Protein AF-J2ZTN1-F1 (afdb_monomer_lite)

Secondary structure (DSSP, 8-state):
-HHHHTTSPEEEEPPPEEES-SS-EEEEEEEGGGTEEEEEEEEETTS-HHHHHHHHHHHHHHHHHHH-SSPPEEEESSGGGHHHHTTS--SEEEE---------S----S-------

Radius of gyration: 18.34 Å; chains: 1; bounding box: 41×56×36 Å

Foldseek 3Di:
DLVCLVPDQAEAEDDEDEDCDPAKDWDWDDDVVSSYIYIHIYDHPPDDPVRRLVRLLVRVVVCCVPPNPDAAEAEDQDPSCVSSVPVGRHPYYHYDPPPPDPPPDDPDPPPPDDDDD

Sequence (117 aa):
MRRFAAERVVFYWEEAIPCDHPIPYLEYHPFPADKMIALRPRVPHWWGAAAREKALAELLAMLIATSVRTTPVLWFYTPMMFGIARQVKAQTIVYDAWTNCRPFASPTPCCSNAKPN

Structure (mmCIF, N/CA/C/O backbone):
data_AF-J2ZTN1-F1
#
_entry.id   AF-J2ZTN1-F1
#
loop_
_atom_site.group_PDB
_atom_sit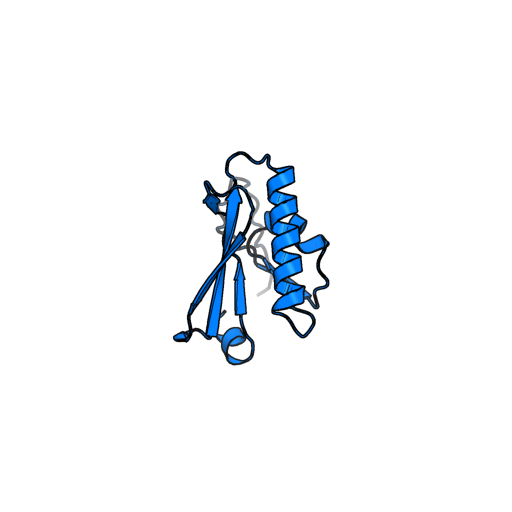e.id
_atom_site.type_symbol
_atom_site.label_atom_id
_atom_site.label_alt_id
_atom_site.label_comp_id
_atom_site.label_asym_id
_atom_site.label_entity_id
_atom_site.label_seq_id
_atom_site.pdbx_PDB_ins_code
_atom_site.Cartn_x
_atom_site.Cartn_y
_atom_site.Cartn_z
_atom_site.occupancy
_atom_site.B_iso_or_equiv
_atom_site.auth_seq_id
_atom_site.auth_comp_id
_atom_site.auth_asym_id
_atom_site.auth_atom_id
_atom_site.pdbx_PDB_model_num
ATOM 1 N N . MET A 1 1 ? -5.499 13.052 11.464 1.00 58.03 1 MET A N 1
ATOM 2 C CA . MET A 1 1 ? -5.576 11.571 11.506 1.00 58.03 1 MET A CA 1
ATOM 3 C C . MET A 1 1 ? -5.910 10.965 12.873 1.00 58.03 1 MET A C 1
ATOM 5 O O . MET A 1 1 ? -6.709 10.039 12.895 1.00 58.03 1 MET A O 1
ATOM 9 N N . ARG A 1 2 ? -5.397 11.475 14.009 1.00 59.34 2 ARG A N 1
ATOM 10 C CA . ARG A 1 2 ? -5.631 10.891 15.357 1.00 59.34 2 ARG A CA 1
ATOM 11 C C . ARG A 1 2 ? -7.097 10.613 15.733 1.00 59.34 2 ARG A C 1
ATOM 13 O O . ARG A 1 2 ? -7.378 9.595 16.349 1.00 59.34 2 ARG A O 1
ATOM 20 N N . ARG A 1 3 ? -8.037 11.478 15.330 1.00 63.56 3 ARG A N 1
ATOM 21 C CA . ARG A 1 3 ? -9.480 11.271 15.573 1.00 63.56 3 ARG A CA 1
ATOM 22 C C . ARG A 1 3 ? -10.039 10.016 14.886 1.00 63.56 3 ARG A C 1
ATOM 24 O O . ARG A 1 3 ? -10.860 9.336 15.477 1.00 63.56 3 ARG A O 1
ATOM 31 N N . PHE A 1 4 ? -9.567 9.681 13.684 1.00 61.19 4 PHE A N 1
ATOM 32 C CA . PHE A 1 4 ? -10.000 8.477 12.959 1.00 61.19 4 PHE A CA 1
ATOM 33 C C . PHE A 1 4 ? -9.334 7.211 13.497 1.00 61.19 4 PHE A C 1
ATOM 35 O O . PHE A 1 4 ? -9.977 6.167 13.582 1.00 61.19 4 PHE A O 1
ATOM 42 N N . ALA A 1 5 ? -8.075 7.331 13.926 1.00 62.97 5 ALA A N 1
ATOM 43 C CA . ALA A 1 5 ? -7.334 6.242 1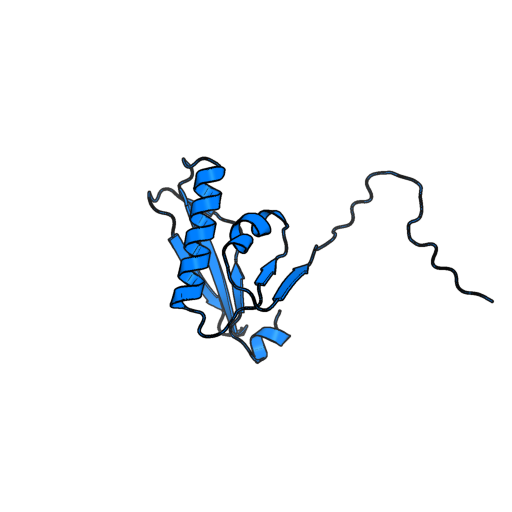4.552 1.00 62.97 5 ALA A CA 1
ATOM 44 C C . ALA A 1 5 ? -7.934 5.799 15.899 1.00 62.97 5 ALA A C 1
ATOM 46 O O . ALA A 1 5 ? -7.691 4.686 16.356 1.00 62.97 5 ALA A O 1
ATOM 47 N N . ALA A 1 6 ? -8.760 6.639 16.535 1.00 65.75 6 ALA A N 1
ATOM 48 C CA . ALA A 1 6 ? -9.463 6.279 17.763 1.00 65.75 6 ALA A CA 1
ATOM 49 C C . ALA A 1 6 ? -10.455 5.116 17.563 1.00 65.75 6 ALA A C 1
ATOM 51 O O . ALA A 1 6 ? -10.546 4.255 18.441 1.00 65.75 6 ALA A O 1
ATOM 52 N N . GLU A 1 7 ? -11.139 5.076 16.412 1.00 73.44 7 GLU A N 1
ATOM 53 C CA . GLU A 1 7 ? -12.230 4.135 16.107 1.00 73.44 7 GLU A CA 1
ATOM 54 C C . GLU A 1 7 ? -11.861 3.067 15.069 1.00 73.44 7 GLU A C 1
ATOM 56 O O . GLU A 1 7 ? -12.496 2.015 15.014 1.00 73.44 7 GLU A O 1
ATOM 61 N N . ARG A 1 8 ? -10.876 3.336 14.206 1.00 75.38 8 ARG A N 1
ATOM 62 C CA . ARG A 1 8 ? -10.511 2.470 13.077 1.00 75.38 8 ARG A CA 1
ATOM 63 C C . ARG A 1 8 ? -9.000 2.319 12.984 1.00 75.38 8 ARG A C 1
ATOM 65 O O . ARG A 1 8 ? -8.257 3.226 13.341 1.00 75.38 8 ARG A O 1
ATOM 72 N N . VAL A 1 9 ? -8.550 1.184 12.453 1.00 80.00 9 VAL A N 1
ATOM 73 C CA . VAL A 1 9 ? -7.137 0.993 12.105 1.00 80.00 9 VAL A CA 1
ATOM 74 C C . VAL A 1 9 ? -6.805 1.890 10.918 1.00 80.00 9 VAL A C 1
ATOM 76 O O . VAL A 1 9 ? -7.481 1.833 9.889 1.00 80.00 9 VAL A O 1
ATOM 79 N N . VAL A 1 10 ? -5.773 2.719 11.064 1.00 84.31 10 VAL A N 1
ATOM 80 C CA . VAL A 1 10 ? -5.315 3.625 10.006 1.00 84.31 10 VAL A CA 1
ATOM 81 C C . VAL A 1 10 ? -4.050 3.061 9.374 1.00 84.31 10 VAL A C 1
ATOM 83 O O . VAL A 1 10 ? -3.031 2.912 10.046 1.00 84.31 10 VAL A O 1
ATOM 86 N N . PHE A 1 11 ? -4.114 2.787 8.073 1.00 86.56 11 PHE A N 1
ATOM 87 C CA . PHE A 1 11 ? -2.942 2.509 7.249 1.00 86.56 11 PHE A CA 1
ATOM 88 C C . PHE A 1 11 ? -2.501 3.796 6.556 1.00 86.56 11 PHE A C 1
ATOM 90 O O . PHE A 1 11 ? -3.295 4.430 5.863 1.00 86.56 11 PHE A O 1
ATOM 97 N N . TYR A 1 12 ? -1.245 4.182 6.745 1.00 86.31 12 TYR A N 1
ATOM 98 C CA . TYR A 1 12 ? -0.661 5.362 6.122 1.00 86.31 12 TYR A CA 1
ATOM 99 C C . TYR A 1 12 ? 0.314 4.943 5.036 1.00 86.31 12 TYR A C 1
ATOM 101 O O . TYR A 1 12 ? 1.326 4.317 5.327 1.00 86.31 12 TYR A O 1
ATOM 109 N N . TRP A 1 13 ? -0.002 5.265 3.789 1.00 87.00 13 TRP A N 1
ATOM 110 C CA . TRP A 1 13 ? 0.812 4.887 2.642 1.00 87.00 13 TRP A CA 1
ATOM 111 C C . TRP A 1 13 ? 1.845 5.974 2.336 1.00 87.00 13 TRP A C 1
ATOM 113 O O . TRP A 1 13 ? 1.481 7.083 1.946 1.00 87.00 13 TRP A O 1
ATOM 123 N N . GLU A 1 14 ? 3.126 5.659 2.515 1.00 87.06 14 GLU A N 1
ATOM 124 C CA . GLU A 1 14 ? 4.239 6.565 2.228 1.00 87.06 14 GLU A CA 1
ATOM 125 C C . GLU A 1 14 ? 4.662 6.531 0.749 1.00 87.06 14 GLU A C 1
ATOM 127 O O . GLU A 1 14 ? 4.239 5.680 -0.040 1.00 87.06 14 GLU A O 1
ATOM 132 N N . GLU A 1 15 ? 5.522 7.475 0.363 1.00 85.50 15 GLU A N 1
ATOM 133 C CA . GLU A 1 15 ? 6.143 7.478 -0.958 1.00 85.50 15 GLU A CA 1
ATOM 134 C C . GLU A 1 15 ? 6.983 6.209 -1.170 1.00 85.50 15 GLU A C 1
ATOM 136 O O . GLU A 1 15 ? 7.683 5.739 -0.272 1.00 85.50 15 GLU A O 1
ATOM 141 N N . ALA A 1 16 ? 6.907 5.645 -2.376 1.00 86.75 16 ALA A N 1
ATOM 142 C CA . ALA A 1 16 ? 7.639 4.434 -2.712 1.00 86.75 16 ALA A CA 1
ATOM 143 C C . ALA A 1 16 ? 9.155 4.684 -2.723 1.00 86.75 16 ALA A C 1
ATOM 145 O O . ALA A 1 16 ? 9.645 5.553 -3.450 1.00 86.75 16 ALA A O 1
ATOM 146 N N . ILE A 1 17 ? 9.890 3.881 -1.956 1.00 89.75 17 ILE A N 1
ATOM 147 C CA . ILE A 1 17 ? 11.336 4.010 -1.791 1.00 89.75 17 ILE A CA 1
ATOM 148 C C . ILE A 1 17 ? 12.035 3.022 -2.737 1.00 89.75 17 ILE A C 1
ATOM 150 O O . ILE A 1 17 ? 11.679 1.838 -2.746 1.00 89.75 17 ILE A O 1
ATOM 154 N N . PRO A 1 18 ? 13.032 3.468 -3.523 1.00 89.81 18 PRO A N 1
ATOM 155 C CA . PRO A 1 18 ? 13.835 2.570 -4.344 1.00 89.81 18 PRO A CA 1
ATOM 156 C C . PRO A 1 18 ? 14.538 1.503 -3.490 1.00 89.81 18 PRO A C 1
ATOM 158 O O . PRO A 1 18 ? 14.989 1.793 -2.379 1.00 89.81 18 PRO A O 1
ATOM 161 N N . CYS A 1 19 ? 14.636 0.276 -3.997 1.00 92.00 19 CYS A N 1
ATOM 162 C CA . CYS A 1 19 ? 15.358 -0.812 -3.336 1.00 92.00 19 CYS A CA 1
ATOM 163 C C . CYS A 1 19 ? 16.155 -1.674 -4.320 1.00 92.00 19 CYS A C 1
ATOM 165 O O . CYS A 1 19 ? 15.844 -1.707 -5.511 1.00 92.00 19 CYS A O 1
ATOM 167 N N . ASP A 1 20 ? 17.114 -2.435 -3.782 1.00 92.38 20 ASP A N 1
ATOM 168 C CA . ASP A 1 20 ? 17.936 -3.402 -4.527 1.00 92.38 20 ASP A CA 1
ATOM 169 C C . ASP A 1 20 ? 17.332 -4.820 -4.572 1.00 92.38 20 ASP A C 1
ATOM 171 O O . ASP A 1 20 ? 17.958 -5.775 -5.027 1.00 92.38 20 ASP A O 1
ATOM 175 N N . HIS A 1 21 ? 16.101 -4.986 -4.082 1.00 91.81 21 HIS A N 1
ATOM 176 C CA . HIS A 1 21 ? 15.384 -6.258 -4.137 1.00 91.81 21 HIS A CA 1
ATOM 177 C C . HIS A 1 21 ? 14.684 -6.424 -5.496 1.00 91.81 21 HIS A C 1
ATOM 179 O O . HIS A 1 21 ? 14.152 -5.439 -5.999 1.00 91.81 21 HIS A O 1
ATOM 185 N N . PRO A 1 22 ? 14.625 -7.633 -6.092 1.00 89.25 22 PRO A N 1
ATOM 186 C CA . PRO A 1 22 ? 14.022 -7.832 -7.412 1.00 89.25 22 PRO A CA 1
ATOM 187 C C . PRO A 1 22 ? 12.493 -7.802 -7.450 1.00 89.25 22 PRO A C 1
ATOM 189 O O . PRO A 1 22 ? 11.920 -7.705 -8.535 1.00 89.25 22 PRO A O 1
ATOM 192 N N . ILE A 1 23 ? 11.833 -7.885 -6.296 1.00 92.56 23 ILE A N 1
ATOM 193 C CA . ILE A 1 23 ? 10.375 -7.950 -6.179 1.00 92.56 23 ILE A CA 1
ATOM 194 C C . ILE A 1 23 ? 9.894 -6.735 -5.371 1.00 92.56 23 ILE A C 1
ATOM 196 O O . ILE A 1 23 ? 10.530 -6.374 -4.383 1.00 92.56 23 ILE A O 1
ATOM 200 N N . PRO A 1 24 ? 8.790 -6.075 -5.750 1.00 93.38 24 PRO A N 1
ATOM 201 C CA . PRO A 1 24 ? 8.208 -5.023 -4.930 1.00 93.38 24 PRO A CA 1
ATOM 202 C C . PRO A 1 24 ? 7.585 -5.611 -3.654 1.00 93.38 24 PRO A C 1
ATOM 204 O O . PRO A 1 24 ? 6.916 -6.642 -3.698 1.00 93.38 24 PRO A O 1
ATOM 207 N N . TYR A 1 25 ? 7.778 -4.954 -2.513 1.00 93.56 25 TYR A N 1
ATOM 208 C CA . TYR A 1 25 ? 7.229 -5.407 -1.230 1.00 93.56 25 TYR A CA 1
ATOM 209 C C . TYR A 1 25 ? 6.824 -4.236 -0.335 1.00 93.56 25 TYR A C 1
ATOM 211 O O . TYR A 1 25 ? 7.146 -3.078 -0.605 1.00 93.56 25 TYR A O 1
ATOM 219 N N . LEU A 1 26 ? 6.086 -4.540 0.733 1.00 93.69 26 LEU A N 1
ATOM 220 C CA . LEU A 1 26 ? 5.556 -3.549 1.661 1.00 93.69 26 LEU A CA 1
ATOM 221 C C . LEU A 1 26 ? 6.178 -3.726 3.045 1.00 93.69 26 LEU A C 1
ATOM 223 O O . LEU A 1 26 ? 6.079 -4.797 3.642 1.00 93.69 26 LEU A O 1
ATOM 227 N N . GLU A 1 27 ? 6.796 -2.672 3.570 1.00 93.44 27 GLU A N 1
ATOM 228 C CA . GLU A 1 27 ? 7.259 -2.652 4.958 1.00 93.44 27 GLU A CA 1
ATOM 229 C C . GLU A 1 27 ? 6.178 -2.093 5.879 1.00 93.44 27 GLU A C 1
ATOM 231 O O . GLU A 1 27 ? 5.618 -1.026 5.613 1.00 93.44 27 GLU A O 1
ATOM 236 N N . TYR A 1 28 ? 5.934 -2.794 6.986 1.00 92.62 28 TYR A N 1
ATOM 237 C CA . TYR A 1 28 ? 4.969 -2.412 8.011 1.00 92.62 28 TYR A CA 1
ATOM 238 C C . TYR A 1 28 ? 5.695 -1.783 9.198 1.00 92.62 28 TYR A C 1
ATOM 240 O O . TYR A 1 28 ? 6.473 -2.442 9.884 1.00 92.62 28 TYR A O 1
ATOM 248 N N . HIS A 1 29 ? 5.393 -0.517 9.466 1.00 91.00 29 HIS A N 1
ATOM 249 C CA . HIS A 1 29 ? 5.925 0.246 10.591 1.00 91.00 29 HIS A CA 1
ATOM 250 C C . HIS A 1 29 ? 4.766 0.609 11.531 1.00 91.00 29 HIS A C 1
ATOM 252 O O . HIS A 1 29 ? 4.090 1.621 11.319 1.00 91.00 29 HIS A O 1
ATOM 258 N N . PRO A 1 30 ? 4.449 -0.241 12.526 1.00 89.38 30 PRO A N 1
ATOM 259 C CA . PRO A 1 30 ? 3.354 0.019 13.451 1.00 89.38 30 PRO A CA 1
ATOM 260 C C . PRO A 1 30 ? 3.716 1.132 14.442 1.00 89.38 30 PRO A C 1
ATOM 262 O O . PRO A 1 30 ? 4.784 1.125 15.048 1.00 89.38 30 PRO A O 1
ATOM 265 N N . PHE A 1 31 ? 2.770 2.040 14.671 1.00 87.50 31 PHE A N 1
ATOM 266 C CA . PHE A 1 31 ? 2.802 3.084 15.695 1.00 87.50 31 PHE A CA 1
ATOM 267 C C . PHE A 1 31 ? 1.635 2.858 16.669 1.00 87.50 31 PHE A C 1
ATOM 269 O O . PHE A 1 31 ? 0.561 3.450 16.507 1.00 87.50 31 PHE A O 1
ATOM 276 N N . PRO A 1 32 ? 1.802 1.987 17.686 1.00 83.25 32 PRO A N 1
ATOM 277 C CA . PRO A 1 32 ? 0.708 1.594 18.576 1.00 83.25 32 PRO A CA 1
ATOM 278 C C . PRO A 1 32 ? 0.099 2.768 19.349 1.00 83.25 32 PRO A C 1
ATOM 280 O O . PRO A 1 32 ? -1.116 2.811 19.533 1.00 83.25 32 PRO A O 1
ATOM 283 N N . ALA A 1 33 ? 0.927 3.739 19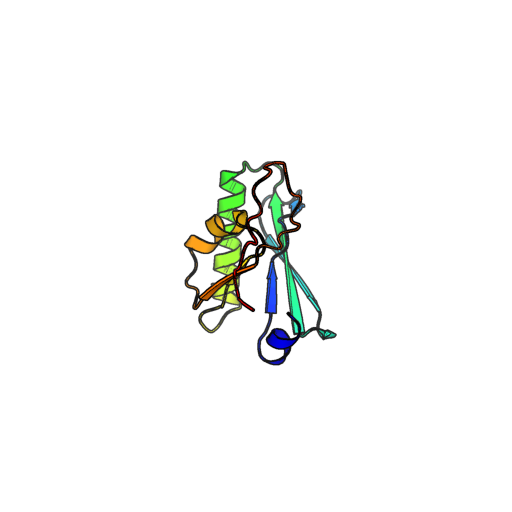.751 1.00 82.12 33 ALA A N 1
ATOM 284 C CA . ALA A 1 33 ? 0.491 4.926 20.490 1.00 82.12 33 ALA A CA 1
ATOM 285 C C . ALA A 1 33 ? -0.525 5.778 19.708 1.00 82.12 33 ALA A C 1
ATOM 287 O O . ALA A 1 33 ? -1.435 6.354 20.300 1.00 82.12 33 ALA A O 1
ATOM 288 N N . ASP A 1 34 ? -0.407 5.810 18.378 1.00 78.94 34 ASP A N 1
ATOM 289 C CA . ASP A 1 34 ? -1.290 6.562 17.485 1.00 78.94 34 ASP A CA 1
ATOM 290 C C . ASP A 1 34 ? -2.312 5.663 16.762 1.00 78.94 34 ASP A C 1
ATOM 292 O O . ASP A 1 34 ? -3.034 6.157 15.897 1.00 78.94 34 ASP A O 1
ATOM 296 N N . LYS A 1 35 ? -2.392 4.361 17.103 1.00 82.62 35 LYS A N 1
ATOM 297 C CA . LYS A 1 35 ? -3.252 3.345 16.452 1.00 82.62 35 LYS A CA 1
ATOM 298 C C . LYS A 1 35 ? -3.143 3.353 14.918 1.00 82.62 35 LYS A C 1
ATOM 300 O O . LYS A 1 35 ? -4.128 3.205 14.190 1.00 82.62 35 LYS A O 1
ATOM 305 N N . MET A 1 36 ? -1.921 3.533 14.430 1.00 84.88 36 MET A N 1
ATOM 306 C CA . MET A 1 36 ? -1.610 3.715 13.017 1.00 84.88 36 MET A CA 1
ATOM 307 C C . MET A 1 36 ? -0.520 2.741 12.583 1.00 84.88 36 MET A C 1
ATOM 309 O O . MET A 1 36 ? 0.337 2.356 13.374 1.00 84.88 36 MET A O 1
ATOM 313 N N . ILE A 1 37 ? -0.540 2.348 11.315 1.00 89.50 37 ILE A N 1
ATOM 314 C CA . ILE A 1 37 ? 0.507 1.547 10.688 1.00 89.50 37 ILE A CA 1
ATOM 315 C C . ILE A 1 37 ? 0.973 2.300 9.448 1.00 89.50 37 ILE A C 1
ATOM 317 O O . ILE A 1 37 ? 0.190 2.497 8.519 1.00 89.50 37 ILE A O 1
ATOM 321 N N . ALA A 1 38 ? 2.231 2.732 9.434 1.00 90.38 38 ALA A N 1
ATOM 322 C CA . ALA A 1 38 ? 2.833 3.284 8.231 1.00 90.38 38 ALA A CA 1
ATOM 323 C C . ALA A 1 38 ? 3.300 2.147 7.320 1.00 90.38 38 ALA A C 1
ATOM 325 O O . ALA A 1 38 ? 3.868 1.151 7.768 1.00 90.38 38 ALA A O 1
ATOM 326 N N . LEU A 1 39 ? 3.025 2.303 6.036 1.00 91.75 39 LEU A N 1
ATOM 327 C CA . LEU A 1 39 ? 3.319 1.360 4.981 1.00 91.75 39 LEU A CA 1
ATOM 328 C C . LEU A 1 39 ? 4.293 2.029 4.027 1.00 91.75 39 LEU A C 1
ATOM 330 O O . LEU A 1 39 ? 3.979 3.069 3.449 1.00 91.75 39 LEU A O 1
ATOM 334 N N . ARG A 1 40 ? 5.470 1.427 3.870 1.00 92.69 40 ARG A N 1
ATOM 335 C CA . ARG A 1 40 ? 6.521 1.925 2.977 1.00 92.69 40 ARG A CA 1
ATOM 336 C C . ARG A 1 40 ? 6.686 0.962 1.813 1.00 92.69 40 ARG A C 1
ATOM 338 O O . ARG A 1 40 ? 7.240 -0.123 2.010 1.00 92.69 40 ARG A O 1
ATOM 345 N N . PRO A 1 41 ? 6.192 1.310 0.616 1.00 92.25 41 PRO A N 1
ATOM 346 C CA . PRO A 1 41 ? 6.374 0.469 -0.553 1.00 92.25 41 PRO A CA 1
ATOM 347 C C . PRO A 1 41 ? 7.832 0.519 -0.994 1.00 92.25 41 PRO A C 1
ATOM 349 O O . PRO A 1 41 ? 8.403 1.596 -1.167 1.00 92.25 41 PRO A O 1
ATOM 352 N N . ARG A 1 42 ? 8.425 -0.647 -1.212 1.00 93.06 42 ARG A N 1
ATOM 353 C CA . ARG A 1 42 ? 9.758 -0.808 -1.782 1.00 93.06 42 ARG A CA 1
ATOM 354 C C . ARG A 1 42 ? 9.604 -1.289 -3.209 1.00 93.06 42 ARG A C 1
ATOM 356 O O . ARG A 1 42 ? 8.901 -2.268 -3.451 1.00 93.06 42 ARG A O 1
ATOM 363 N N . VAL A 1 43 ? 10.210 -0.573 -4.150 1.00 93.25 43 VAL A N 1
ATOM 364 C CA . VAL A 1 43 ? 10.125 -0.907 -5.576 1.00 93.25 43 VAL A CA 1
ATOM 365 C C . VAL A 1 43 ? 11.532 -0.944 -6.169 1.00 93.25 43 VAL A C 1
ATOM 367 O O . VAL A 1 43 ? 12.323 -0.045 -5.867 1.00 93.25 43 VAL A O 1
ATOM 370 N N . PRO A 1 44 ? 11.855 -1.939 -7.015 1.00 93.94 44 PRO A N 1
ATOM 371 C CA . PRO A 1 44 ? 13.177 -2.036 -7.613 1.00 93.94 44 PRO A CA 1
ATOM 372 C C . PRO A 1 44 ? 13.520 -0.772 -8.405 1.00 93.94 44 PRO A C 1
ATOM 374 O O . PRO A 1 44 ? 12.732 -0.304 -9.233 1.00 93.94 44 PRO A O 1
ATOM 377 N N . HIS A 1 45 ? 14.702 -0.207 -8.162 1.00 92.31 45 HIS A N 1
ATOM 378 C CA . HIS A 1 45 ? 15.074 1.088 -8.741 1.00 92.31 45 HIS A CA 1
ATOM 379 C C . HIS A 1 45 ? 15.280 1.041 -10.268 1.00 92.31 45 HIS A C 1
ATOM 381 O O . HIS A 1 45 ? 15.255 2.076 -10.929 1.00 92.31 45 HIS A O 1
ATOM 387 N N . TRP A 1 46 ? 15.486 -0.151 -10.836 1.00 92.94 46 TRP A N 1
ATOM 388 C CA . TRP A 1 46 ? 15.664 -0.375 -12.275 1.00 92.94 46 TRP A CA 1
ATOM 389 C C . TRP A 1 46 ? 14.345 -0.550 -13.042 1.00 92.94 46 TRP A C 1
ATOM 391 O O . TRP A 1 46 ? 14.364 -0.796 -14.248 1.00 92.94 46 TRP A O 1
ATOM 401 N N . TRP A 1 47 ? 13.190 -0.456 -12.374 1.00 90.62 47 TRP A N 1
ATOM 402 C CA . TRP A 1 47 ? 11.888 -0.543 -13.036 1.00 90.62 47 TRP A CA 1
ATOM 403 C C . TRP A 1 47 ? 11.476 0.812 -13.615 1.00 90.62 47 TRP A C 1
ATOM 405 O O . TRP A 1 47 ? 11.588 1.851 -12.966 1.00 90.62 47 TRP A O 1
ATOM 415 N N . GLY A 1 48 ? 10.945 0.799 -14.840 1.00 89.81 48 GLY A N 1
ATOM 416 C CA . GLY A 1 48 ? 10.364 1.991 -15.458 1.00 89.81 48 GLY A CA 1
ATOM 417 C C . GLY A 1 48 ? 9.098 2.469 -14.736 1.00 89.81 48 GLY A C 1
ATOM 418 O O . GLY A 1 48 ? 8.452 1.708 -14.013 1.00 89.81 48 GLY A O 1
ATOM 419 N N . ALA A 1 49 ? 8.702 3.722 -14.981 1.00 86.25 49 ALA A N 1
ATOM 420 C CA . ALA A 1 49 ? 7.572 4.366 -14.302 1.00 86.25 49 ALA A CA 1
ATOM 421 C C . ALA A 1 49 ? 6.267 3.546 -14.364 1.00 86.25 49 ALA A C 1
ATOM 423 O O . ALA A 1 49 ? 5.635 3.330 -13.334 1.00 86.25 49 ALA A O 1
ATOM 424 N N . ALA A 1 50 ? 5.915 3.009 -15.537 1.00 87.31 50 ALA A N 1
ATOM 425 C CA . ALA A 1 50 ? 4.706 2.198 -15.712 1.00 87.31 50 ALA A CA 1
ATOM 426 C C . ALA A 1 50 ? 4.750 0.872 -14.926 1.00 87.31 50 ALA A C 1
ATOM 428 O O . ALA A 1 50 ? 3.748 0.454 -14.348 1.00 87.31 50 ALA A O 1
ATOM 429 N N . ALA A 1 51 ? 5.915 0.216 -14.871 1.00 89.81 51 ALA A N 1
ATOM 430 C CA . ALA A 1 51 ? 6.093 -1.015 -14.103 1.00 89.81 51 ALA A CA 1
ATOM 431 C C . ALA A 1 51 ? 6.018 -0.742 -12.593 1.00 89.81 51 ALA A C 1
ATOM 433 O O . ALA A 1 51 ? 5.382 -1.499 -11.862 1.00 89.81 51 ALA A O 1
ATOM 434 N N . ARG A 1 52 ? 6.605 0.371 -12.134 1.00 88.69 52 ARG A N 1
ATOM 435 C CA . ARG A 1 52 ? 6.505 0.833 -10.744 1.00 88.69 52 ARG A CA 1
ATOM 436 C C . ARG A 1 52 ? 5.067 1.169 -10.354 1.00 88.69 52 ARG A C 1
ATOM 438 O O . ARG A 1 52 ? 4.630 0.757 -9.288 1.00 88.69 52 ARG A O 1
ATOM 445 N N . GLU A 1 53 ? 4.319 1.877 -11.195 1.00 87.12 53 GLU A N 1
ATOM 446 C CA . GLU A 1 53 ? 2.915 2.201 -10.915 1.00 87.12 53 GLU A CA 1
ATOM 447 C C . GLU A 1 53 ? 2.055 0.935 -10.806 1.00 87.12 53 GLU A C 1
ATOM 449 O O . GLU A 1 53 ? 1.314 0.773 -9.835 1.00 87.12 53 GLU A O 1
ATOM 454 N N . LYS A 1 54 ? 2.224 -0.008 -11.743 1.00 88.56 54 LYS A N 1
ATOM 455 C CA . LYS A 1 54 ? 1.538 -1.305 -11.708 1.00 88.56 54 LYS A CA 1
ATOM 456 C C . LYS A 1 54 ? 1.865 -2.092 -10.434 1.00 88.56 54 LYS A C 1
ATOM 458 O O . LYS A 1 54 ? 0.954 -2.585 -9.777 1.00 88.56 54 LYS A O 1
ATOM 463 N N . ALA A 1 55 ? 3.141 -2.152 -10.052 1.00 90.06 55 ALA A N 1
ATOM 464 C CA . ALA A 1 55 ? 3.587 -2.808 -8.823 1.00 90.06 55 ALA A CA 1
ATOM 465 C C . ALA A 1 55 ? 2.909 -2.236 -7.573 1.00 90.06 55 ALA A C 1
ATOM 467 O O . ALA A 1 55 ? 2.459 -2.975 -6.702 1.00 90.06 55 ALA A O 1
ATOM 468 N N . LEU A 1 56 ? 2.821 -0.907 -7.482 1.00 89.50 56 LEU A N 1
ATOM 469 C CA . LEU A 1 56 ? 2.186 -0.242 -6.348 1.00 89.50 56 LEU A CA 1
ATOM 470 C C . LEU A 1 56 ? 0.683 -0.529 -6.296 1.00 89.50 56 LEU A C 1
ATOM 472 O O . LEU A 1 56 ? 0.145 -0.717 -5.205 1.00 89.50 56 LEU A O 1
ATOM 476 N N . ALA A 1 57 ? 0.015 -0.603 -7.450 1.00 88.25 57 ALA A N 1
ATOM 477 C CA . ALA A 1 57 ? -1.397 -0.970 -7.528 1.00 88.25 57 ALA A CA 1
ATOM 478 C C . ALA A 1 57 ? -1.639 -2.411 -7.060 1.00 88.25 57 ALA A C 1
ATOM 480 O O . ALA A 1 57 ? -2.551 -2.660 -6.270 1.00 88.25 57 ALA A O 1
ATOM 481 N N . GLU A 1 58 ? -0.777 -3.344 -7.465 1.00 90.00 58 GLU A N 1
ATOM 482 C CA . GLU A 1 58 ? -0.824 -4.740 -7.019 1.00 90.00 58 GLU A CA 1
ATOM 483 C C . GLU A 1 58 ? -0.566 -4.872 -5.508 1.00 90.00 58 GLU A C 1
ATOM 485 O O . GLU A 1 58 ? -1.307 -5.576 -4.820 1.00 90.00 58 GLU A O 1
ATOM 490 N N . LEU A 1 59 ? 0.417 -4.144 -4.961 1.00 91.06 59 LEU A N 1
ATOM 491 C CA . LEU A 1 59 ? 0.681 -4.107 -3.517 1.00 91.06 59 LEU A CA 1
ATOM 492 C C . LEU A 1 59 ? -0.506 -3.538 -2.728 1.00 91.06 59 LEU A C 1
ATOM 494 O O . LEU A 1 59 ? -0.862 -4.074 -1.676 1.00 91.06 59 LEU A O 1
ATOM 498 N N . LEU A 1 60 ? -1.146 -2.476 -3.229 1.00 88.19 60 LEU A N 1
ATOM 499 C CA . LEU A 1 60 ? -2.330 -1.901 -2.592 1.00 88.19 60 LEU A CA 1
ATOM 500 C C . LEU A 1 60 ? -3.509 -2.883 -2.622 1.00 88.19 60 LEU A C 1
ATOM 502 O O . LEU A 1 60 ? -4.193 -3.062 -1.613 1.00 88.19 60 LEU A O 1
ATOM 506 N N . ALA A 1 61 ? -3.732 -3.551 -3.755 1.00 87.62 61 ALA A N 1
ATOM 507 C CA . ALA A 1 61 ? -4.766 -4.572 -3.879 1.00 87.62 61 ALA A CA 1
ATOM 508 C C . ALA A 1 61 ? -4.525 -5.740 -2.907 1.00 87.62 61 ALA A C 1
ATOM 510 O O . ALA A 1 61 ? -5.456 -6.178 -2.228 1.00 87.62 61 ALA A O 1
ATOM 511 N N . MET A 1 62 ? -3.274 -6.197 -2.781 1.00 89.50 62 MET A N 1
ATOM 512 C CA . MET A 1 62 ? -2.882 -7.257 -1.849 1.00 89.50 62 MET A CA 1
ATOM 513 C C . MET A 1 62 ? -3.110 -6.852 -0.387 1.00 89.50 62 MET A C 1
ATOM 515 O O . MET A 1 62 ? -3.670 -7.635 0.386 1.00 89.50 62 MET A O 1
ATOM 519 N N . LEU A 1 63 ? -2.739 -5.622 -0.010 1.00 89.19 63 LEU A N 1
ATOM 520 C CA . LEU A 1 63 ? -2.997 -5.069 1.324 1.00 89.19 63 LEU A CA 1
ATOM 521 C C . LEU A 1 63 ? -4.491 -5.109 1.655 1.00 89.19 63 LEU A C 1
ATOM 523 O O . LEU A 1 63 ? -4.877 -5.518 2.747 1.00 89.19 63 LEU A O 1
ATOM 527 N N . ILE A 1 64 ? -5.340 -4.696 0.719 1.00 86.44 64 ILE A N 1
ATOM 528 C CA . ILE A 1 64 ? -6.785 -4.635 0.943 1.00 86.44 64 ILE A CA 1
ATOM 529 C C . ILE A 1 64 ? -7.373 -6.038 1.044 1.00 86.44 64 ILE A C 1
ATOM 531 O O . ILE A 1 64 ? -8.130 -6.308 1.972 1.00 86.44 64 ILE A O 1
ATOM 535 N N . ALA A 1 65 ? -6.972 -6.951 0.161 1.00 87.25 65 ALA A N 1
ATOM 536 C CA . ALA A 1 65 ? -7.417 -8.339 0.214 1.00 87.25 65 ALA A CA 1
ATOM 537 C C . ALA A 1 65 ? -7.028 -9.041 1.529 1.00 87.25 65 ALA A C 1
ATOM 539 O O . ALA A 1 65 ? -7.776 -9.884 2.018 1.00 87.25 65 ALA A O 1
ATOM 540 N N . THR A 1 66 ? -5.878 -8.687 2.111 1.00 86.62 66 THR A N 1
ATOM 541 C CA . THR A 1 66 ? -5.321 -9.395 3.276 1.00 86.62 66 THR A CA 1
ATOM 542 C C . THR A 1 66 ? -5.686 -8.737 4.607 1.00 86.62 66 THR A C 1
ATOM 544 O O . THR A 1 66 ? -5.965 -9.420 5.591 1.00 86.62 66 THR A O 1
ATOM 547 N N . SER A 1 67 ? -5.663 -7.405 4.675 1.00 84.00 67 SER A N 1
ATOM 548 C CA . SER A 1 67 ? -5.743 -6.650 5.934 1.00 84.00 67 SER A CA 1
ATOM 549 C C . SER A 1 67 ? -7.081 -5.942 6.150 1.00 84.00 67 SER A C 1
ATOM 551 O O . SER A 1 67 ? -7.370 -5.520 7.270 1.00 84.00 67 SER A O 1
ATOM 553 N N . VAL A 1 68 ? -7.911 -5.805 5.114 1.00 80.81 68 VAL A N 1
ATOM 554 C CA . VAL A 1 68 ? -9.130 -4.995 5.164 1.00 80.81 68 VAL A CA 1
ATOM 555 C C . VAL A 1 68 ? -10.369 -5.889 5.049 1.00 80.81 68 VAL A C 1
ATOM 557 O O . VAL A 1 68 ? -10.644 -6.476 4.011 1.00 80.81 68 VAL A O 1
ATOM 560 N N . ARG A 1 69 ? -11.155 -5.980 6.131 1.00 77.44 69 ARG A N 1
ATOM 561 C CA . ARG A 1 69 ? -12.367 -6.829 6.192 1.00 77.44 69 ARG A CA 1
ATOM 562 C C . ARG A 1 69 ? -13.631 -6.168 5.629 1.00 77.44 69 ARG A C 1
ATOM 564 O O . ARG A 1 69 ? -14.601 -6.854 5.331 1.00 77.44 69 ARG A O 1
ATOM 571 N N . THR A 1 70 ? -13.640 -4.843 5.520 1.00 77.88 70 THR A N 1
ATOM 572 C CA . THR A 1 70 ? -14.794 -4.024 5.106 1.00 77.88 70 THR A CA 1
ATOM 573 C C . THR A 1 70 ? -14.349 -2.979 4.097 1.00 77.88 70 THR A C 1
ATOM 575 O O . THR A 1 70 ? -13.189 -2.596 4.115 1.00 77.88 70 THR A O 1
ATOM 578 N N . THR A 1 71 ? -15.240 -2.446 3.263 1.00 74.62 71 THR A N 1
ATOM 579 C CA . THR A 1 71 ? -14.859 -1.465 2.232 1.00 74.62 71 THR A CA 1
ATOM 580 C C . THR A 1 71 ? -14.082 -0.273 2.830 1.00 74.62 71 THR A C 1
ATOM 582 O O . THR A 1 71 ? -14.624 0.423 3.692 1.00 74.62 71 THR A O 1
ATOM 585 N N . PRO A 1 72 ? -12.818 -0.037 2.426 1.00 79.75 72 PRO A N 1
ATOM 586 C CA . PRO A 1 72 ? -11.982 0.989 3.037 1.00 79.75 72 PRO A CA 1
ATOM 587 C C . PRO A 1 72 ? -12.346 2.395 2.554 1.00 79.75 72 PRO A C 1
ATOM 589 O O . PRO A 1 72 ? -12.884 2.582 1.460 1.00 79.75 72 PRO A O 1
ATOM 592 N N . VAL A 1 73 ? -11.982 3.393 3.357 1.00 80.19 73 VAL A N 1
ATOM 593 C CA . VAL A 1 73 ? -11.905 4.794 2.928 1.00 80.19 73 VAL A CA 1
ATOM 594 C C . VAL A 1 73 ? -10.474 5.056 2.477 1.00 80.19 73 VAL A C 1
ATOM 596 O O . VAL A 1 73 ? -9.541 4.846 3.251 1.00 80.19 73 VAL A O 1
ATOM 599 N N . LEU A 1 74 ? -10.296 5.495 1.233 1.00 78.25 74 LEU A N 1
ATOM 600 C CA . LEU A 1 74 ? -8.985 5.851 0.700 1.00 78.25 74 LEU A CA 1
ATOM 601 C C . LEU A 1 74 ? -8.787 7.355 0.839 1.00 78.25 74 LEU A C 1
ATOM 603 O O . LEU A 1 74 ? -9.620 8.128 0.373 1.00 78.25 74 LEU A O 1
ATOM 607 N N . TRP A 1 75 ? -7.694 7.770 1.471 1.00 78.50 75 TRP A N 1
ATOM 608 C CA . TRP A 1 75 ? -7.359 9.179 1.641 1.00 78.50 75 TRP A CA 1
ATOM 609 C C . TRP A 1 75 ? -6.012 9.463 0.986 1.00 78.50 75 TRP A C 1
ATOM 611 O O . TRP A 1 75 ? -4.986 8.927 1.401 1.00 78.50 75 TRP A O 1
ATOM 621 N N . PHE A 1 76 ? -6.019 10.311 -0.036 1.00 76.06 76 PHE A N 1
ATOM 622 C CA . PHE A 1 76 ? -4.834 10.704 -0.784 1.00 76.06 76 PHE A CA 1
ATOM 623 C C . PHE A 1 76 ? -4.429 12.143 -0.486 1.00 76.06 76 PHE A C 1
ATOM 625 O O . PHE A 1 76 ? -5.265 13.045 -0.480 1.00 76.06 76 PHE A O 1
ATOM 632 N N . TYR A 1 77 ? -3.127 12.344 -0.302 1.00 67.12 77 TYR A N 1
ATOM 633 C CA . TYR A 1 77 ? -2.510 13.671 -0.205 1.00 67.12 77 TYR A CA 1
ATOM 634 C C . TYR A 1 77 ? -1.886 14.132 -1.522 1.00 67.12 77 TYR A C 1
ATOM 636 O O . TYR A 1 77 ? -1.605 15.314 -1.697 1.00 67.12 77 TYR A O 1
ATOM 644 N N . THR A 1 78 ? -1.672 13.214 -2.468 1.00 65.31 78 THR A N 1
ATOM 645 C CA . THR A 1 78 ? -1.114 13.521 -3.786 1.00 65.31 78 THR A CA 1
ATOM 646 C C . THR A 1 78 ? -1.959 12.889 -4.891 1.00 65.31 78 THR A C 1
ATOM 648 O O . THR A 1 78 ? -2.410 11.748 -4.760 1.00 65.31 78 THR A O 1
ATOM 651 N N . PRO A 1 79 ? -2.174 13.600 -6.010 1.00 60.16 79 PRO A N 1
ATOM 652 C CA . PRO A 1 79 ? -3.017 13.104 -7.088 1.00 60.16 79 PRO A CA 1
ATOM 653 C C . PRO A 1 79 ? -2.335 11.992 -7.903 1.00 60.16 79 PRO A C 1
ATOM 655 O O . PRO A 1 79 ? -3.009 11.213 -8.568 1.00 60.16 79 PRO A O 1
ATOM 658 N N . MET A 1 80 ? -1.008 11.847 -7.807 1.00 63.25 80 MET A N 1
ATOM 659 C CA . MET A 1 80 ? -0.270 10.747 -8.449 1.00 63.25 80 MET A CA 1
ATOM 660 C C . MET A 1 80 ? -0.707 9.366 -7.932 1.00 63.25 80 MET A C 1
ATOM 662 O O . MET A 1 80 ? -0.592 8.374 -8.643 1.00 63.25 80 MET A O 1
ATOM 666 N N . MET A 1 81 ? -1.279 9.299 -6.727 1.00 68.56 81 MET A N 1
ATOM 667 C CA . MET A 1 81 ? -1.790 8.058 -6.143 1.00 68.56 81 MET A CA 1
ATOM 668 C C . MET A 1 81 ? -3.155 7.629 -6.708 1.00 68.56 81 MET A C 1
ATOM 670 O O . MET A 1 81 ? -3.583 6.498 -6.473 1.00 68.56 81 MET A O 1
ATOM 674 N N . PHE A 1 82 ? -3.841 8.476 -7.489 1.00 66.50 82 PHE A N 1
ATOM 675 C CA . PHE A 1 82 ? -5.132 8.114 -8.084 1.00 66.50 82 PHE A CA 1
ATOM 676 C C . PHE A 1 82 ? -5.023 6.984 -9.113 1.00 66.50 82 PHE A C 1
ATOM 678 O O . PHE A 1 82 ? -5.948 6.177 -9.206 1.00 66.50 82 PHE A O 1
ATOM 685 N N . GLY A 1 83 ? -3.913 6.894 -9.858 1.00 67.94 83 GLY A N 1
ATOM 686 C CA . GLY A 1 83 ? -3.690 5.818 -10.836 1.00 67.94 83 GLY A CA 1
ATOM 687 C C . GLY A 1 83 ? -3.723 4.433 -10.183 1.00 67.94 83 GLY A C 1
ATOM 688 O O . GLY A 1 83 ? -4.427 3.534 -10.642 1.00 67.94 83 GLY A O 1
ATOM 689 N N . ILE A 1 84 ? -3.085 4.331 -9.017 1.00 69.19 84 ILE A N 1
ATOM 690 C CA . ILE A 1 84 ? -3.038 3.146 -8.150 1.00 69.19 84 ILE A CA 1
ATOM 691 C C . ILE A 1 84 ? -4.425 2.861 -7.539 1.00 69.19 84 ILE A C 1
ATOM 693 O O . ILE A 1 84 ? -4.856 1.714 -7.437 1.00 69.19 84 ILE A O 1
ATOM 697 N N . ALA A 1 85 ? -5.162 3.910 -7.163 1.00 69.69 85 ALA A N 1
ATOM 698 C CA . ALA A 1 85 ? -6.458 3.802 -6.493 1.00 69.69 85 ALA A CA 1
ATOM 699 C C . ALA A 1 85 ? -7.611 3.327 -7.394 1.00 69.69 85 ALA A C 1
ATOM 701 O O . ALA A 1 85 ? -8.584 2.767 -6.890 1.00 69.69 85 ALA A O 1
ATOM 702 N N . ARG A 1 86 ? -7.529 3.541 -8.718 1.00 69.31 86 ARG A N 1
ATOM 703 C CA . ARG A 1 86 ? -8.614 3.221 -9.675 1.00 69.31 86 ARG A CA 1
ATOM 704 C C . ARG A 1 86 ? -9.039 1.755 -9.667 1.00 69.31 86 ARG A C 1
ATOM 706 O O . ARG A 1 86 ? -10.159 1.449 -10.063 1.00 69.31 86 ARG A O 1
ATOM 713 N N . GLN A 1 87 ? -8.152 0.857 -9.256 1.00 67.62 87 GLN A N 1
ATOM 714 C CA . GLN A 1 87 ? -8.385 -0.587 -9.291 1.00 67.62 87 GLN A CA 1
ATOM 715 C C . GLN A 1 87 ? -9.013 -1.126 -7.997 1.00 67.62 87 GLN A C 1
ATOM 717 O O . GLN A 1 87 ? -9.326 -2.312 -7.905 1.00 67.62 87 GLN A O 1
ATOM 722 N N . VAL A 1 88 ? -9.230 -0.265 -7.000 1.00 69.12 88 VAL A N 1
ATOM 723 C CA . VAL A 1 88 ? -9.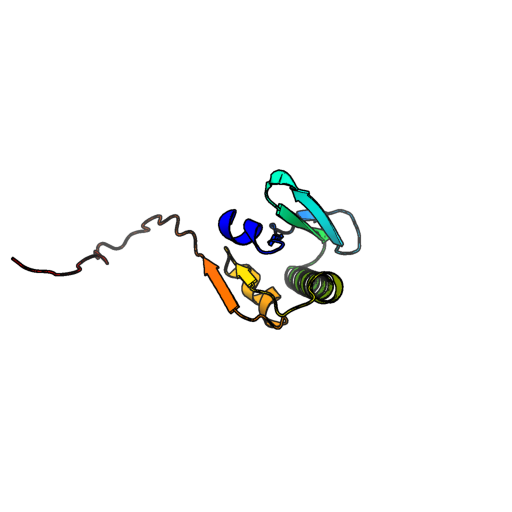674 -0.650 -5.662 1.00 69.12 88 VAL A CA 1
ATOM 724 C C . VAL A 1 88 ? -11.121 -0.225 -5.416 1.00 69.12 88 VAL A C 1
ATOM 726 O O . VAL A 1 88 ? -11.501 0.921 -5.646 1.00 69.12 88 VAL A O 1
ATOM 729 N N . LYS A 1 89 ? -11.935 -1.131 -4.855 1.00 68.06 89 LYS A N 1
ATOM 730 C CA . LYS A 1 89 ? -13.268 -0.782 -4.339 1.00 68.06 89 LYS A CA 1
ATOM 731 C C . LYS A 1 89 ? -13.136 -0.021 -3.018 1.00 68.06 89 LYS A C 1
ATOM 733 O O . LYS A 1 89 ? -12.848 -0.624 -1.987 1.00 68.06 89 LYS A O 1
ATOM 738 N N . ALA A 1 90 ? -13.379 1.284 -3.053 1.00 75.31 90 ALA A N 1
ATOM 739 C CA . ALA A 1 90 ? -13.414 2.151 -1.878 1.00 75.31 90 ALA A CA 1
ATOM 740 C C . ALA A 1 90 ? -14.848 2.593 -1.560 1.00 75.31 90 ALA A C 1
ATOM 742 O O . ALA A 1 90 ? -15.660 2.759 -2.468 1.00 75.31 90 ALA A O 1
ATOM 743 N N . GLN A 1 91 ? -15.155 2.802 -0.278 1.00 77.38 91 GLN A N 1
ATOM 744 C CA . GLN A 1 91 ? -16.430 3.389 0.145 1.00 77.38 91 GLN A CA 1
ATOM 745 C C . GLN A 1 91 ? -16.460 4.883 -0.191 1.00 77.38 91 GLN A C 1
ATOM 747 O O . GLN A 1 91 ? -17.449 5.386 -0.712 1.00 77.38 91 GLN A O 1
ATOM 752 N N . THR A 1 92 ? -15.341 5.557 0.074 1.00 76.19 92 THR A N 1
ATOM 753 C CA . THR A 1 92 ? -15.127 6.975 -0.206 1.00 76.19 92 THR A CA 1
ATOM 754 C C . THR A 1 92 ? -13.664 7.184 -0.566 1.00 76.19 92 THR A C 1
ATOM 756 O O . THR A 1 92 ? -12.781 6.574 0.044 1.00 76.19 92 THR A O 1
ATOM 759 N N . ILE A 1 93 ? -13.413 8.060 -1.538 1.00 72.81 93 ILE A N 1
ATOM 760 C CA . ILE A 1 93 ? -12.07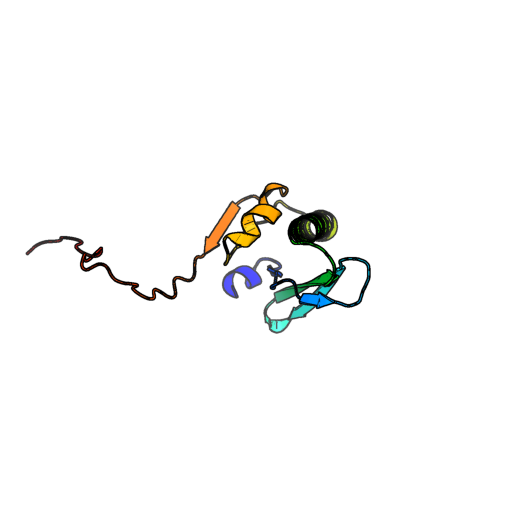8 8.558 -1.862 1.00 72.81 93 ILE A CA 1
ATOM 761 C C . ILE A 1 93 ? -12.013 10.021 -1.428 1.00 72.81 93 ILE A C 1
ATOM 763 O O . ILE A 1 93 ? -12.747 10.858 -1.947 1.00 72.81 93 ILE A O 1
ATOM 767 N N . VAL A 1 94 ? -11.155 10.316 -0.456 1.00 72.94 94 VAL A N 1
ATOM 768 C CA . VAL A 1 94 ? -10.881 11.666 0.037 1.00 72.94 94 VAL A CA 1
ATOM 769 C C . VAL A 1 94 ? -9.568 12.126 -0.572 1.00 72.94 94 VAL A C 1
ATOM 771 O O . VAL A 1 94 ? -8.566 11.419 -0.506 1.00 72.94 94 VAL A O 1
ATOM 774 N N . TYR A 1 95 ? -9.566 13.314 -1.157 1.00 65.94 95 TYR A N 1
ATOM 775 C CA . TYR A 1 95 ? -8.347 13.971 -1.599 1.00 65.94 95 TYR A CA 1
ATOM 776 C C . TYR A 1 95 ? -8.171 15.252 -0.806 1.00 65.94 95 TYR A C 1
ATOM 778 O O . TYR A 1 95 ? -9.010 16.147 -0.872 1.00 65.94 95 TYR A O 1
ATOM 786 N N . ASP A 1 96 ? -7.094 15.303 -0.035 1.00 63.41 96 ASP A N 1
ATOM 787 C CA . ASP A 1 96 ? -6.726 16.452 0.779 1.00 63.41 96 ASP A CA 1
ATOM 788 C C . ASP A 1 96 ? -5.471 17.051 0.165 1.00 63.41 96 ASP A C 1
ATOM 790 O O . ASP A 1 96 ? -4.338 16.670 0.471 1.00 63.41 96 ASP A O 1
ATOM 794 N N . ALA A 1 97 ? -5.698 17.932 -0.808 1.00 60.00 97 ALA A N 1
ATOM 795 C CA . ALA A 1 97 ? -4.639 18.758 -1.340 1.00 60.00 97 ALA A CA 1
ATOM 796 C C . ALA A 1 97 ? -4.181 19.681 -0.218 1.00 60.00 97 ALA A C 1
ATOM 798 O O . ALA A 1 97 ? -4.821 20.695 0.064 1.00 60.00 97 ALA A O 1
ATOM 799 N N . TRP A 1 98 ? -3.038 19.372 0.385 1.00 48.53 98 TRP A N 1
ATOM 800 C CA . TRP A 1 98 ? -2.328 20.375 1.153 1.00 48.53 98 TRP A CA 1
ATOM 801 C C . TRP A 1 98 ? -1.828 21.421 0.158 1.00 48.53 98 TRP A C 1
ATOM 803 O O . TRP A 1 98 ? -0.741 21.317 -0.407 1.00 48.53 98 TRP A O 1
ATOM 813 N N . THR A 1 99 ? -2.644 22.436 -0.108 1.00 46.03 99 THR A N 1
ATOM 814 C CA . THR A 1 99 ? -2.182 23.632 -0.792 1.00 46.03 99 THR A CA 1
ATOM 815 C C . THR A 1 99 ? -1.181 2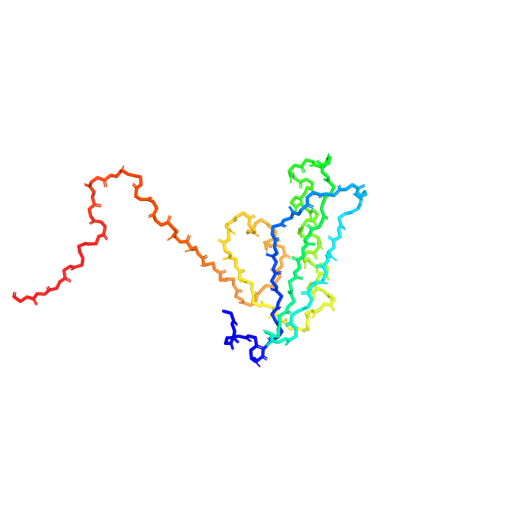4.308 0.133 1.00 46.03 99 THR A C 1
ATOM 817 O O . THR A 1 99 ? -1.547 25.142 0.959 1.00 46.03 99 THR A O 1
ATOM 820 N N . ASN A 1 100 ? 0.106 23.998 -0.009 1.00 40.03 100 ASN A N 1
ATOM 821 C CA . ASN A 1 100 ? 1.085 25.052 0.181 1.00 40.03 100 ASN A CA 1
ATOM 822 C C . ASN A 1 100 ? 0.893 25.988 -1.018 1.00 40.03 100 ASN A C 1
ATOM 824 O O . ASN A 1 100 ? 1.517 25.814 -2.063 1.00 40.03 100 ASN A O 1
ATOM 828 N N . CYS A 1 101 ? -0.088 26.890 -0.914 1.00 42.22 101 CYS A N 1
ATOM 829 C CA . CYS A 1 101 ? -0.305 27.955 -1.879 1.00 42.22 101 CYS A CA 1
ATOM 830 C C . CYS A 1 101 ? 0.989 28.767 -1.973 1.00 42.22 101 CYS A C 1
ATOM 832 O O . CYS A 1 101 ? 1.205 29.696 -1.201 1.00 42.22 101 CYS A O 1
ATOM 834 N N . ARG A 1 102 ? 1.852 28.446 -2.936 1.00 36.84 102 ARG A N 1
ATOM 835 C CA . ARG A 1 102 ? 2.727 29.450 -3.531 1.00 36.84 102 ARG A CA 1
ATOM 836 C C . ARG A 1 102 ? 1.877 30.177 -4.572 1.00 36.84 102 ARG A C 1
ATOM 838 O O . ARG A 1 102 ? 1.472 29.531 -5.538 1.00 36.84 102 ARG A O 1
ATOM 845 N N . PRO A 1 103 ? 1.573 31.477 -4.414 1.00 39.66 103 PRO A N 1
ATOM 846 C CA . PRO A 1 103 ? 0.932 32.224 -5.479 1.00 39.66 103 PRO A CA 1
ATOM 847 C C . PRO A 1 103 ? 1.975 32.437 -6.578 1.00 39.66 103 PRO A C 1
ATOM 849 O O . PRO A 1 103 ? 2.810 33.333 -6.489 1.00 39.66 103 PRO A O 1
ATOM 852 N N . PHE A 1 104 ? 1.964 31.597 -7.611 1.00 44.12 104 PHE A N 1
ATOM 853 C CA . PHE A 1 104 ? 2.653 31.939 -8.848 1.00 44.12 104 PHE A CA 1
ATOM 854 C C . PHE A 1 104 ? 1.709 32.827 -9.666 1.00 44.12 104 PHE A C 1
ATOM 856 O O . PHE A 1 104 ? 0.793 32.350 -10.325 1.00 44.12 104 PHE A O 1
ATOM 863 N N . ALA A 1 105 ? 1.899 34.135 -9.491 1.00 50.16 105 ALA A N 1
ATOM 864 C CA . ALA A 1 105 ? 1.583 35.219 -10.416 1.00 50.16 105 ALA A CA 1
ATOM 865 C C . ALA A 1 105 ? 0.323 35.075 -11.302 1.00 50.16 105 ALA A C 1
ATOM 867 O O . ALA A 1 105 ? 0.394 34.683 -12.463 1.00 50.16 105 ALA A O 1
ATOM 868 N N . SER A 1 106 ? -0.808 35.573 -10.802 1.00 34.94 106 SER A N 1
ATOM 869 C CA . SER A 1 106 ? -1.700 36.438 -11.588 1.00 34.94 106 SER A CA 1
ATOM 870 C C . SER A 1 106 ? -2.380 37.434 -10.634 1.00 34.94 106 SER A C 1
ATOM 872 O O . SER A 1 106 ? -2.778 37.038 -9.534 1.00 34.94 106 SER A O 1
ATOM 874 N N . PRO A 1 107 ? -2.468 38.737 -10.966 1.00 37.84 107 PRO A N 1
ATOM 875 C CA . PRO A 1 107 ? -3.138 39.716 -10.123 1.00 37.84 107 PRO A CA 1
ATOM 876 C C . PRO A 1 107 ? -4.644 39.586 -10.350 1.00 37.84 107 PRO A C 1
ATOM 878 O O . PRO A 1 107 ? -5.263 40.362 -11.071 1.00 37.84 107 PRO A O 1
ATOM 881 N N . THR A 1 108 ? -5.257 38.554 -9.788 1.00 42.81 108 THR A N 1
ATOM 882 C CA . THR A 1 108 ? -6.714 38.471 -9.715 1.00 42.81 108 THR A CA 1
ATOM 883 C C . THR A 1 108 ? -7.070 37.907 -8.348 1.00 42.81 108 THR A C 1
ATOM 885 O O . THR A 1 108 ? -6.748 36.755 -8.062 1.00 42.81 108 THR A O 1
ATOM 888 N N . PRO A 1 109 ? -7.653 38.714 -7.445 1.00 39.69 109 PRO A N 1
ATOM 889 C CA . PRO A 1 109 ? -7.971 38.243 -6.111 1.00 39.69 109 PRO A CA 1
ATOM 890 C C . PRO A 1 109 ? -9.150 37.268 -6.199 1.00 39.69 109 PRO A C 1
ATOM 892 O O . PRO A 1 109 ? -10.298 37.675 -6.333 1.00 39.69 109 PRO A O 1
ATOM 895 N N . CYS A 1 110 ? -8.870 35.967 -6.081 1.00 43.56 110 CYS A N 1
ATOM 896 C CA . CYS A 1 110 ? -9.879 34.900 -6.006 1.00 43.56 110 CYS A CA 1
ATOM 897 C C . CYS A 1 110 ? -10.695 34.915 -4.695 1.00 43.56 110 CYS A C 1
ATOM 899 O O . CYS A 1 110 ? -11.522 34.036 -4.472 1.00 43.56 110 CYS A O 1
ATOM 901 N N . CYS A 1 111 ? -10.478 35.907 -3.830 1.00 34.47 111 CYS A N 1
ATOM 902 C CA . CYS A 1 111 ? -11.249 36.131 -2.614 1.00 34.47 111 CYS A CA 1
ATOM 903 C C . CYS A 1 111 ? -11.881 37.528 -2.649 1.00 34.47 111 CYS A C 1
ATOM 905 O O . CYS A 1 111 ? -11.489 38.409 -1.890 1.00 34.47 111 CYS A O 1
ATOM 907 N N . SER A 1 112 ? -12.873 37.734 -3.513 1.00 34.09 112 SER A N 1
ATOM 908 C CA . SER A 1 112 ? -13.880 38.784 -3.320 1.00 34.09 112 SER A CA 1
ATOM 909 C C . SER A 1 112 ? -15.228 38.134 -3.013 1.00 34.09 112 SER A C 1
ATOM 911 O O . SER A 1 112 ? -16.188 38.197 -3.776 1.00 34.09 112 SER A O 1
ATOM 913 N N . ASN A 1 113 ? -15.314 37.497 -1.843 1.00 34.31 113 ASN A N 1
ATOM 914 C CA . ASN A 1 113 ? -16.622 37.275 -1.246 1.00 34.31 113 ASN A CA 1
ATOM 915 C C . ASN A 1 113 ? -17.128 38.622 -0.736 1.00 34.31 113 ASN A C 1
ATOM 917 O O . ASN A 1 113 ? -16.706 39.121 0.306 1.00 34.31 113 ASN A O 1
ATOM 921 N N . ALA A 1 114 ? -18.043 39.192 -1.511 1.00 41.19 114 ALA A N 1
ATOM 922 C CA . ALA A 1 114 ? -19.025 40.136 -1.028 1.00 41.19 114 ALA A CA 1
ATOM 923 C C . ALA A 1 114 ? -19.630 39.658 0.303 1.00 41.19 114 ALA A C 1
ATOM 925 O O . ALA A 1 114 ? -20.007 38.491 0.425 1.00 41.19 114 ALA A O 1
ATOM 926 N N . LYS A 1 115 ? -19.799 40.579 1.257 1.00 31.19 115 LYS A N 1
ATOM 927 C CA . LYS A 1 115 ? -21.081 40.802 1.942 1.00 31.19 115 LYS A CA 1
ATOM 928 C C . LYS A 1 115 ? -21.115 42.173 2.648 1.00 31.19 115 LYS A C 1
ATOM 930 O O . LYS A 1 115 ? -20.055 42.748 2.879 1.00 31.19 115 LYS A O 1
ATOM 935 N N . PRO A 1 116 ? -22.326 42.710 2.887 1.00 49.81 116 PRO A N 1
ATOM 936 C CA . PRO A 1 116 ? -22.614 44.141 2.946 1.00 49.81 116 PRO A CA 1
ATOM 937 C C . PRO A 1 116 ? -22.515 44.729 4.358 1.00 49.81 116 PRO A C 1
ATOM 939 O O . PRO A 1 116 ? -22.734 44.015 5.338 1.00 49.81 116 PRO A O 1
ATOM 942 N N . ASN A 1 117 ? -22.244 46.035 4.421 1.00 38.38 117 ASN A N 1
ATOM 943 C CA . ASN A 1 117 ? -22.961 47.053 5.202 1.00 38.38 117 ASN A CA 1
ATOM 944 C C . ASN A 1 117 ? -22.425 48.439 4.838 1.00 38.38 117 ASN A C 1
ATOM 946 O O . ASN A 1 117 ? -21.184 48.582 4.788 1.00 38.38 117 ASN A O 1
#

pLDDT: mean 74.48, std 18.27, range [31.19, 93.94]